Protein AF-A0A0G0DPF6-F1 (afdb_monomer_lite)

Sequence (162 aa):
EQVSIISRGMTGGVTVYLPEKDRTFLYKKQMLAWLRTGVGGRAAEELFLGDISSGASGDIEQVTETAKSMVMELGMSDKLGLIKYGDREETKNLGYSYGGGKDYSEKTAQIIDEEIKRLTDEAYAYAKKLLKDKKEYVEKLVAILLEKEVVTGEEFEALFVK

Foldseek 3Di:
DKWFQDDDPPARTDDDDDDDPDPVDDDPVRLLVLLLVLLLVQLCCCQPVVDGDPRSVVSVVVSLVSLLCCVAPQQVDPVRGRHHWDDPPPPPPPPDPDDDDTPDDVVVVVVSVVSSVVSNVVSSVVSNVVCVVCVVLVVVVVVVCVVPRMADPVNSVVSVPD

Secondary structure (DSSP, 8-state):
-EEE-S--SSSS--------S------HHHHHHHHHHHTHHHHHIIIIISS--STTHHHHHHHHHHHHIIIIIS---TTT-S-------TTTTSS-------SS-HHHHHHHHHHHHHHHHHHHHHHHHHHHHTHHHHHHHHHHHHHHSEEEHHHHHHTT--

InterPro domains:
  IPR000642 Peptidase M41 [PF01434] (2-158)
  IPR037219 Peptidase M41-like [G3DSA:1.20.58.760] (1-162)
  IPR037219 Peptidase M41-like [SSF140990] (2-160)

pLDDT: mean 82.96, std 17.63, range [41.78, 98.06]

Structure (mmCIF, N/CA/C/O backbone):
data_AF-A0A0G0DPF6-F1
#
_entry.id   AF-A0A0G0DPF6-F1
#
loop_
_atom_site.group_PDB
_atom_site.id
_atom_site.type_symbol
_atom_site.label_atom_id
_atom_site.label_alt_id
_atom_site.label_comp_id
_atom_site.label_asym_id
_atom_site.label_entity_id
_atom_site.label_seq_id
_atom_site.pdbx_PDB_ins_code
_atom_site.Cartn_x
_atom_site.Cartn_y
_atom_site.Cartn_z
_atom_site.occupancy
_atom_site.B_iso_or_equiv
_atom_site.auth_seq_id
_atom_site.auth_comp_id
_atom_site.auth_asym_id
_atom_site.auth_atom_id
_atom_site.pdbx_PDB_model_num
ATOM 1 N N . GLU A 1 1 ? 7.937 13.887 -12.115 1.00 66.25 1 GLU A N 1
ATOM 2 C CA . GLU A 1 1 ? 8.301 12.623 -11.435 1.00 66.25 1 GLU A CA 1
ATOM 3 C C . GLU A 1 1 ? 9.484 11.998 -12.175 1.00 66.25 1 GLU A C 1
ATOM 5 O O . GLU A 1 1 ? 9.716 12.370 -13.321 1.00 66.25 1 GLU A O 1
ATOM 10 N N . GLN A 1 2 ? 10.269 11.130 -11.535 1.00 79.44 2 GLN A N 1
ATOM 11 C CA . GLN A 1 2 ? 11.344 10.362 -12.184 1.00 79.44 2 GLN A CA 1
ATOM 12 C C . GLN A 1 2 ? 11.444 8.979 -11.536 1.00 79.44 2 GLN A C 1
ATOM 14 O O . GLN A 1 2 ? 11.194 8.854 -10.333 1.00 79.44 2 GLN A O 1
ATOM 19 N N . VAL A 1 3 ? 11.834 7.973 -12.315 1.00 81.94 3 VAL A N 1
ATOM 20 C CA . VAL A 1 3 ? 12.045 6.594 -11.852 1.00 81.94 3 VAL A CA 1
ATOM 21 C C . VAL A 1 3 ? 13.513 6.236 -12.061 1.00 81.94 3 VAL A C 1
ATOM 23 O O . VAL A 1 3 ? 14.057 6.470 -13.136 1.00 81.94 3 VAL A O 1
ATOM 26 N N . SER A 1 4 ? 14.179 5.687 -11.046 1.00 79.94 4 SER A N 1
ATOM 27 C CA . SER A 1 4 ? 15.576 5.256 -11.154 1.00 79.94 4 SER A CA 1
ATOM 28 C C . SER A 1 4 ? 15.848 4.006 -10.325 1.00 79.94 4 SER A C 1
ATOM 30 O O . SER A 1 4 ? 15.287 3.842 -9.240 1.00 79.94 4 SER A O 1
ATOM 32 N N . ILE A 1 5 ? 16.742 3.158 -10.837 1.00 81.25 5 ILE A N 1
ATOM 33 C CA . ILE A 1 5 ? 17.284 1.974 -10.148 1.00 81.25 5 ILE A CA 1
ATOM 34 C C . ILE A 1 5 ? 18.636 2.251 -9.469 1.00 81.25 5 ILE A C 1
ATOM 36 O O . ILE A 1 5 ? 19.256 1.350 -8.911 1.00 81.25 5 ILE A O 1
ATOM 40 N N . ILE A 1 6 ? 19.108 3.501 -9.499 1.00 78.06 6 ILE A N 1
ATOM 41 C CA . ILE A 1 6 ? 20.320 3.907 -8.789 1.00 78.06 6 ILE A CA 1
ATOM 42 C C . ILE A 1 6 ? 19.977 4.032 -7.305 1.00 78.06 6 ILE A C 1
ATOM 44 O O . ILE A 1 6 ? 19.159 4.868 -6.909 1.00 78.06 6 ILE A O 1
ATOM 48 N N . SER A 1 7 ? 20.627 3.219 -6.475 1.00 61.09 7 SER A N 1
ATOM 49 C CA . SER A 1 7 ? 20.432 3.265 -5.027 1.00 61.09 7 SER A CA 1
ATOM 50 C C . SER A 1 7 ? 20.836 4.634 -4.464 1.00 61.09 7 SER A C 1
ATOM 52 O O . SER A 1 7 ? 21.933 5.140 -4.711 1.00 61.09 7 SER A O 1
ATOM 54 N N . ARG A 1 8 ? 19.935 5.246 -3.690 1.00 57.62 8 ARG A N 1
ATOM 55 C CA . ARG A 1 8 ? 20.195 6.466 -2.914 1.00 57.62 8 ARG A CA 1
ATOM 56 C C . ARG A 1 8 ? 19.860 6.197 -1.446 1.00 57.62 8 ARG A C 1
ATOM 58 O O . ARG A 1 8 ? 18.737 6.432 -1.016 1.00 57.62 8 ARG A O 1
ATOM 65 N N . GLY A 1 9 ? 20.829 5.699 -0.676 1.00 60.34 9 GLY A N 1
ATOM 66 C CA . GLY A 1 9 ? 20.642 5.338 0.737 1.00 60.34 9 GLY A CA 1
ATOM 67 C C . GLY A 1 9 ? 20.322 3.851 0.935 1.00 60.34 9 GLY A C 1
ATOM 68 O O . GLY A 1 9 ? 20.862 3.013 0.228 1.00 60.34 9 GLY A O 1
ATOM 69 N N . MET A 1 10 ? 19.475 3.503 1.912 1.00 46.16 10 MET A N 1
ATOM 70 C CA . MET A 1 10 ? 19.166 2.103 2.275 1.00 46.16 10 MET A CA 1
ATOM 71 C C . MET A 1 10 ? 18.145 1.403 1.351 1.00 46.16 10 MET A C 1
ATOM 73 O O . MET A 1 10 ? 17.753 0.273 1.632 1.00 46.16 10 MET A O 1
ATOM 77 N N . THR A 1 11 ? 17.700 2.039 0.265 1.00 51.97 11 THR A N 1
ATOM 78 C CA . THR A 1 11 ? 16.702 1.481 -0.665 1.00 51.97 11 THR A CA 1
ATOM 79 C C . THR A 1 11 ? 17.304 1.212 -2.050 1.00 51.97 11 THR A C 1
ATOM 81 O O . THR A 1 11 ? 18.208 1.915 -2.513 1.00 51.97 11 THR A O 1
ATOM 84 N N . GLY A 1 12 ? 16.814 0.162 -2.721 1.00 51.16 12 GLY A N 1
ATOM 85 C CA . GLY A 1 12 ? 17.273 -0.282 -4.051 1.00 51.16 12 GLY A CA 1
ATOM 86 C C . GLY A 1 12 ? 16.767 0.561 -5.234 1.00 51.16 12 GLY A C 1
ATOM 87 O O . GLY A 1 12 ? 17.118 0.290 -6.374 1.00 51.16 12 GLY A O 1
ATOM 88 N N . GLY A 1 13 ? 15.951 1.580 -4.967 1.00 53.06 13 GLY A N 1
ATOM 89 C CA . GLY A 1 13 ? 15.368 2.519 -5.924 1.00 53.06 13 GLY A CA 1
ATOM 90 C C . GLY A 1 13 ? 14.378 3.425 -5.188 1.00 53.06 13 GLY A C 1
ATOM 91 O O . GLY A 1 13 ? 13.882 3.055 -4.122 1.00 53.06 13 GLY A O 1
ATOM 92 N N . VAL A 1 14 ? 14.113 4.631 -5.696 1.00 48.97 14 VAL A N 1
ATOM 93 C CA . VAL A 1 14 ? 13.165 5.569 -5.065 1.00 48.97 14 VAL A CA 1
ATOM 94 C C . VAL A 1 14 ? 12.338 6.289 -6.127 1.00 48.97 14 VAL A C 1
ATOM 96 O O . VAL A 1 14 ? 12.880 6.785 -7.113 1.00 48.97 14 VAL A O 1
ATOM 99 N N . THR A 1 15 ? 11.020 6.356 -5.926 1.00 58.09 15 THR A N 1
ATOM 100 C CA . THR A 1 15 ? 10.128 7.219 -6.717 1.00 58.09 15 THR A CA 1
ATOM 101 C C . THR A 1 15 ? 9.923 8.523 -5.954 1.00 58.09 15 THR A C 1
ATOM 103 O O . THR A 1 15 ? 9.569 8.495 -4.777 1.00 58.09 15 THR A O 1
ATOM 106 N N . VAL A 1 16 ? 10.158 9.668 -6.601 1.00 52.97 16 VAL A N 1
ATOM 107 C CA . VAL A 1 16 ? 10.023 10.994 -5.974 1.00 52.97 16 VAL A CA 1
ATOM 108 C C . VAL A 1 16 ? 8.809 11.724 -6.549 1.00 52.97 16 VAL A C 1
ATOM 110 O O . VAL A 1 16 ? 8.798 12.081 -7.731 1.00 52.97 16 VAL A O 1
ATOM 113 N N . TYR A 1 17 ? 7.815 11.982 -5.697 1.00 50.41 17 TYR A N 1
ATOM 114 C CA . TYR A 1 17 ? 6.667 12.839 -6.001 1.00 50.41 17 TYR A CA 1
ATOM 115 C C . TYR A 1 17 ? 7.048 14.309 -5.787 1.00 50.41 17 TYR A C 1
ATOM 117 O O . TYR A 1 17 ? 7.592 14.662 -4.739 1.00 50.41 17 TYR A O 1
ATOM 125 N N . LEU A 1 18 ? 6.769 15.182 -6.762 1.00 47.00 18 LEU A N 1
ATOM 126 C CA . LEU A 1 18 ? 6.852 16.628 -6.530 1.00 47.00 18 LEU A CA 1
ATOM 127 C C . LEU A 1 18 ? 5.655 17.041 -5.655 1.00 47.00 18 LEU A C 1
ATOM 129 O O . LEU A 1 18 ? 4.525 16.705 -6.012 1.00 47.00 18 LEU A O 1
ATOM 133 N N . PRO A 1 19 ? 5.853 17.771 -4.543 1.00 47.91 19 PRO A N 1
ATOM 134 C CA . PRO A 1 19 ? 4.734 18.263 -3.754 1.00 47.91 19 PRO A CA 1
ATOM 135 C C . PRO A 1 19 ? 3.971 19.332 -4.548 1.00 47.91 19 PRO A C 1
ATOM 137 O O . PRO A 1 19 ? 4.412 20.474 -4.678 1.00 47.91 19 PRO A O 1
ATOM 140 N N . GLU A 1 20 ? 2.812 18.970 -5.097 1.00 54.38 20 GLU A N 1
ATOM 141 C CA . GLU A 1 20 ? 1.832 19.952 -5.557 1.00 54.38 20 GLU A CA 1
ATOM 142 C C . GLU A 1 20 ? 1.229 20.672 -4.342 1.00 54.38 20 GLU A C 1
ATOM 144 O O . GLU A 1 20 ? 0.865 20.026 -3.361 1.00 54.38 20 GLU A O 1
ATOM 149 N N . LYS A 1 21 ? 1.137 22.008 -4.432 1.00 42.84 21 LYS A N 1
ATOM 150 C CA . LYS A 1 21 ? 0.599 22.958 -3.437 1.00 42.84 21 LYS A CA 1
ATOM 151 C C . LYS A 1 21 ? -0.300 22.333 -2.357 1.00 42.84 21 LYS A C 1
ATOM 153 O O . LYS A 1 21 ? -1.398 21.875 -2.660 1.00 42.84 21 LYS A O 1
ATOM 158 N N . ASP A 1 22 ? 0.173 22.423 -1.114 1.00 47.16 22 ASP A N 1
ATOM 159 C CA . ASP A 1 22 ? -0.588 22.500 0.141 1.00 47.16 22 ASP A CA 1
ATOM 160 C C . ASP A 1 22 ? -1.962 21.801 0.125 1.00 47.16 22 ASP A C 1
ATOM 162 O O . ASP A 1 22 ? -3.026 22.424 0.146 1.00 47.16 22 ASP A O 1
ATOM 166 N N . ARG A 1 23 ? -1.963 20.464 0.058 1.00 53.69 23 ARG A N 1
ATOM 167 C CA . ARG A 1 23 ? -3.193 19.683 0.244 1.00 53.69 23 ARG A CA 1
ATOM 168 C C . ARG A 1 23 ? -3.431 19.482 1.738 1.00 53.69 23 ARG A C 1
ATOM 170 O O . ARG A 1 23 ? -3.154 18.418 2.275 1.00 53.69 23 ARG A O 1
ATOM 177 N N . THR A 1 24 ? -3.971 20.505 2.401 1.00 62.44 24 THR A N 1
ATOM 178 C CA . THR A 1 24 ? -4.365 20.455 3.824 1.00 62.44 24 THR A CA 1
ATOM 179 C C . THR A 1 24 ? -5.443 19.394 4.099 1.00 62.44 24 THR A C 1
ATOM 181 O O . THR A 1 24 ? -5.606 18.953 5.232 1.00 62.44 24 THR A O 1
ATOM 184 N N . PHE A 1 25 ? -6.171 18.951 3.067 1.00 77.25 25 PHE A N 1
ATOM 185 C CA . PHE A 1 25 ? -7.227 17.947 3.175 1.00 77.25 25 PHE A CA 1
ATOM 186 C C . PHE A 1 25 ? -7.051 16.841 2.134 1.00 77.25 25 PHE A C 1
ATOM 188 O O . PHE A 1 25 ? -6.891 17.114 0.941 1.00 77.25 25 PHE A O 1
ATOM 195 N N . LEU A 1 26 ? -7.134 15.589 2.588 1.00 86.12 26 LEU A N 1
ATOM 196 C CA . LEU A 1 26 ? -7.075 14.398 1.746 1.00 86.12 26 LEU A CA 1
ATOM 197 C C . LEU A 1 26 ? -8.438 13.713 1.708 1.00 86.12 26 LEU A C 1
ATOM 199 O O . LEU A 1 26 ? -9.041 13.413 2.737 1.00 86.12 26 LEU A O 1
ATOM 203 N N . TYR A 1 27 ? -8.920 13.419 0.506 1.00 91.50 27 TYR A N 1
ATOM 204 C CA . TYR A 1 27 ? -10.117 12.608 0.324 1.00 91.50 27 TYR A CA 1
ATOM 205 C C . TYR A 1 27 ? -9.801 11.124 0.546 1.00 91.50 27 TYR A C 1
ATOM 207 O O . TYR A 1 27 ? -8.745 10.641 0.135 1.00 91.50 27 TYR A O 1
ATOM 215 N N . LYS A 1 28 ? -10.775 10.350 1.050 1.00 93.25 28 LYS A N 1
ATOM 216 C CA . LYS A 1 28 ? -10.672 8.881 1.215 1.00 93.25 28 LYS A CA 1
ATOM 217 C C . LYS A 1 28 ? -10.122 8.182 -0.036 1.00 93.25 28 LYS A C 1
ATOM 219 O O . LYS A 1 28 ? -9.262 7.315 0.062 1.00 93.25 28 LYS A O 1
ATOM 224 N N . LYS A 1 29 ? -10.560 8.594 -1.233 1.00 94.81 29 LYS A N 1
ATOM 225 C CA . LYS A 1 29 ? -10.074 8.036 -2.511 1.00 94.81 29 LYS A CA 1
ATOM 226 C C . LYS A 1 29 ? -8.576 8.263 -2.748 1.00 94.81 29 LYS A C 1
ATOM 228 O O . LYS A 1 29 ? -7.937 7.397 -3.332 1.00 94.81 29 LYS A O 1
ATOM 233 N N . GLN A 1 30 ? -8.030 9.399 -2.316 1.00 93.81 30 GLN A N 1
ATOM 234 C CA . GLN A 1 30 ? -6.604 9.709 -2.457 1.00 93.81 30 GLN A CA 1
ATOM 235 C C . GLN A 1 30 ? -5.771 8.867 -1.493 1.00 93.81 30 GLN A C 1
ATOM 237 O O . GLN A 1 30 ? -4.796 8.264 -1.920 1.00 93.81 30 GLN A O 1
ATOM 242 N N . MET A 1 31 ? -6.205 8.732 -0.238 1.00 95.06 31 MET A N 1
ATOM 243 C CA . MET A 1 31 ? -5.519 7.871 0.732 1.00 95.06 31 MET A CA 1
ATOM 244 C C . MET A 1 31 ? -5.548 6.400 0.298 1.00 95.06 31 MET A C 1
ATOM 246 O O . MET A 1 31 ? -4.526 5.727 0.336 1.00 95.06 31 MET A O 1
ATOM 250 N N . LEU A 1 32 ? -6.679 5.917 -0.232 1.00 96.69 32 LEU A N 1
ATOM 251 C CA . LEU A 1 32 ? -6.756 4.583 -0.839 1.00 96.69 32 LEU A CA 1
ATOM 252 C C . LEU A 1 32 ? -5.799 4.424 -2.031 1.00 96.69 32 LEU A C 1
ATOM 254 O O . LEU A 1 32 ? -5.248 3.344 -2.230 1.00 96.69 32 LEU A O 1
ATOM 258 N N . ALA A 1 33 ? -5.609 5.472 -2.839 1.00 95.56 33 ALA A N 1
ATOM 259 C CA . ALA A 1 33 ? -4.626 5.455 -3.918 1.00 95.56 33 ALA A CA 1
ATOM 260 C C . ALA A 1 33 ? -3.195 5.378 -3.365 1.00 95.56 33 ALA A C 1
ATOM 262 O O . ALA A 1 33 ? -2.408 4.584 -3.867 1.00 95.56 33 ALA A O 1
ATOM 263 N N . TRP A 1 34 ? -2.884 6.108 -2.293 1.00 94.62 34 TRP A N 1
ATOM 264 C CA . TRP A 1 34 ? -1.585 6.029 -1.623 1.00 94.62 34 TRP A CA 1
ATOM 265 C C . TRP A 1 34 ? -1.303 4.648 -1.040 1.00 94.62 34 TRP A C 1
ATOM 267 O O . TRP A 1 34 ? -0.211 4.131 -1.254 1.00 94.62 34 TRP A O 1
ATOM 277 N N . LEU A 1 35 ? -2.291 4.002 -0.406 1.00 97.31 35 LEU A N 1
ATOM 278 C CA . LEU A 1 35 ? -2.145 2.615 0.049 1.00 97.31 35 LEU A CA 1
ATOM 279 C C . LEU A 1 35 ? -1.781 1.687 -1.119 1.00 97.31 35 LEU A C 1
ATOM 281 O O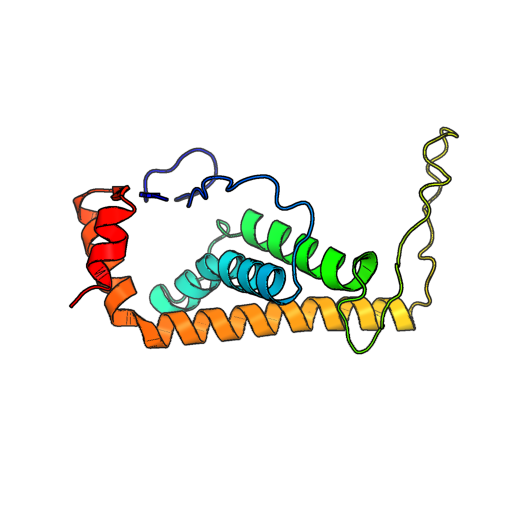 . LEU A 1 35 ? -0.852 0.894 -1.008 1.00 97.31 35 LEU A O 1
ATOM 285 N N . ARG A 1 36 ? -2.477 1.810 -2.260 1.00 97.44 36 ARG A N 1
ATOM 286 C CA . ARG A 1 36 ? -2.215 1.004 -3.471 1.00 97.44 36 ARG A CA 1
ATOM 287 C C . ARG A 1 36 ? -0.827 1.253 -4.052 1.00 97.44 36 ARG A C 1
ATOM 289 O O . ARG A 1 36 ? -0.201 0.314 -4.531 1.00 97.44 36 ARG A O 1
ATOM 296 N N . THR A 1 37 ? -0.366 2.498 -4.022 1.00 93.69 37 THR A N 1
ATOM 297 C CA . THR A 1 37 ? 0.976 2.871 -4.467 1.00 93.69 37 THR A CA 1
ATOM 298 C C . THR A 1 37 ? 2.044 2.292 -3.545 1.00 93.69 37 THR A C 1
ATOM 300 O O . THR A 1 37 ? 2.960 1.641 -4.038 1.00 93.69 37 THR A O 1
ATOM 303 N N . GLY A 1 38 ? 1.911 2.471 -2.227 1.00 94.81 38 GLY A N 1
ATOM 304 C CA . GLY A 1 38 ? 2.903 2.004 -1.254 1.00 94.81 38 GLY A CA 1
ATOM 305 C C . GLY A 1 38 ? 3.094 0.490 -1.309 1.00 94.81 38 GLY A C 1
ATOM 306 O O . GLY A 1 38 ? 4.210 -0.010 -1.349 1.00 94.81 38 GLY A O 1
ATOM 307 N N . VAL A 1 39 ? 2.012 -0.274 -1.453 1.00 96.69 39 VAL A N 1
ATOM 308 C CA . VAL A 1 39 ? 2.130 -1.733 -1.577 1.00 96.69 39 VAL A CA 1
ATOM 309 C C . VAL A 1 39 ? 2.622 -2.222 -2.950 1.00 96.69 39 VAL A C 1
ATOM 311 O O . VAL A 1 39 ? 2.864 -3.419 -3.128 1.00 96.69 39 VAL A O 1
ATOM 314 N N . GLY A 1 40 ? 2.759 -1.324 -3.930 1.00 95.00 40 GLY A N 1
ATOM 315 C CA . GLY A 1 40 ? 3.077 -1.654 -5.318 1.00 95.00 40 GLY A CA 1
ATOM 316 C C . GLY A 1 40 ? 4.445 -2.312 -5.495 1.00 95.00 40 GLY A C 1
ATOM 317 O O . GLY A 1 40 ? 4.548 -3.273 -6.254 1.00 95.00 40 GLY A O 1
ATOM 318 N N . GLY A 1 41 ? 5.466 -1.857 -4.760 1.00 93.06 41 GLY A N 1
ATOM 319 C CA . GLY A 1 41 ? 6.817 -2.428 -4.821 1.00 93.06 41 GLY A CA 1
ATOM 320 C C . GLY A 1 41 ? 6.833 -3.901 -4.410 1.00 93.06 41 GLY A C 1
ATOM 321 O O . GLY A 1 41 ? 7.192 -4.767 -5.206 1.00 93.06 41 GLY A O 1
ATOM 322 N N . ARG A 1 42 ? 6.324 -4.204 -3.208 1.00 94.94 42 ARG A N 1
ATOM 323 C CA . ARG A 1 42 ? 6.162 -5.581 -2.706 1.00 94.94 42 ARG A CA 1
ATOM 324 C C . ARG A 1 42 ? 5.330 -6.449 -3.658 1.00 94.94 42 ARG A C 1
ATOM 326 O O . ARG A 1 42 ? 5.692 -7.594 -3.915 1.00 94.94 42 ARG A O 1
ATOM 333 N N . ALA A 1 43 ? 4.223 -5.914 -4.174 1.00 96.81 43 ALA A N 1
ATOM 334 C CA . ALA A 1 43 ? 3.355 -6.634 -5.103 1.00 96.81 43 ALA A CA 1
ATOM 335 C C . ALA A 1 43 ? 4.064 -6.972 -6.426 1.00 96.81 43 ALA A C 1
ATOM 337 O O . ALA A 1 43 ? 3.827 -8.043 -6.987 1.00 96.81 43 ALA A O 1
ATOM 338 N N . ALA A 1 44 ? 4.921 -6.076 -6.922 1.00 94.31 44 ALA A N 1
ATOM 339 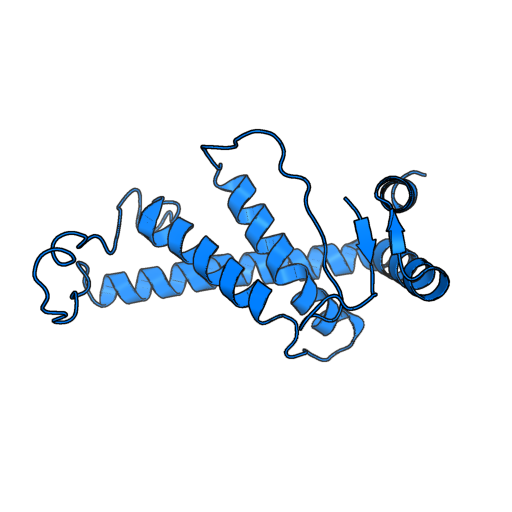C CA . ALA A 1 44 ? 5.715 -6.298 -8.124 1.00 94.31 44 ALA A CA 1
ATOM 340 C C . ALA A 1 44 ? 6.785 -7.377 -7.909 1.00 94.31 44 ALA A C 1
ATOM 342 O O . ALA A 1 44 ? 6.918 -8.256 -8.759 1.00 94.31 44 ALA A O 1
ATOM 343 N N . GLU A 1 45 ? 7.491 -7.355 -6.773 1.00 93.88 45 GLU A N 1
ATOM 344 C CA . GLU A 1 45 ? 8.458 -8.403 -6.409 1.00 93.88 45 GLU A CA 1
ATOM 345 C C . GLU A 1 45 ? 7.795 -9.785 -6.414 1.00 93.88 45 GLU A C 1
ATOM 347 O O . GLU A 1 45 ? 8.210 -10.673 -7.157 1.00 93.88 45 GLU A O 1
ATOM 352 N N . GLU A 1 46 ? 6.691 -9.938 -5.675 1.00 95.25 46 GLU A N 1
ATOM 353 C CA . GLU A 1 46 ? 6.000 -11.226 -5.576 1.00 95.25 46 GLU A CA 1
ATOM 354 C C . GLU A 1 46 ? 5.510 -11.713 -6.951 1.00 95.25 46 GLU A C 1
ATOM 356 O O . GLU A 1 46 ? 5.596 -12.898 -7.267 1.00 95.25 46 GLU A O 1
ATOM 361 N N . LEU A 1 47 ? 4.987 -10.805 -7.785 1.00 95.50 47 LEU A N 1
ATOM 362 C CA . LEU A 1 47 ? 4.383 -11.163 -9.068 1.00 95.50 47 LEU A CA 1
ATOM 363 C C . LEU A 1 47 ? 5.411 -11.486 -10.161 1.00 95.50 47 LEU A C 1
ATOM 365 O O . LEU A 1 47 ? 5.168 -12.390 -10.962 1.00 95.50 47 LEU A O 1
ATOM 369 N N . PHE A 1 48 ? 6.506 -10.728 -10.241 1.00 93.56 48 PHE A N 1
ATOM 370 C CA . PHE A 1 48 ? 7.464 -10.814 -11.349 1.00 93.56 48 PHE A CA 1
ATOM 371 C C . PHE A 1 48 ? 8.764 -11.528 -10.980 1.00 93.56 48 PHE A C 1
ATOM 373 O O . PHE A 1 48 ? 9.377 -12.131 -11.858 1.00 93.56 48 PHE A O 1
ATOM 380 N N . LEU A 1 49 ? 9.174 -11.484 -9.710 1.00 92.12 49 LEU A N 1
ATOM 381 C CA . LEU A 1 49 ? 10.392 -12.137 -9.218 1.00 92.12 49 LEU A CA 1
ATOM 382 C C . LEU A 1 49 ? 10.091 -13.450 -8.482 1.00 92.12 49 LEU A C 1
ATOM 384 O O . LEU A 1 49 ? 10.982 -14.282 -8.342 1.00 92.12 49 LEU A O 1
ATOM 388 N N . GLY A 1 50 ? 8.843 -13.658 -8.044 1.00 93.25 50 GLY A N 1
ATOM 389 C CA . GLY A 1 50 ? 8.427 -14.867 -7.326 1.00 93.25 50 GLY A CA 1
ATOM 390 C C . GLY A 1 50 ? 8.963 -14.954 -5.893 1.00 93.25 50 GLY A C 1
ATOM 391 O O . GLY A 1 50 ? 8.843 -16.004 -5.267 1.00 93.25 50 GLY A O 1
ATOM 392 N N . ASP A 1 51 ? 9.539 -13.866 -5.386 1.00 93.50 51 ASP A N 1
ATOM 393 C CA . ASP A 1 51 ? 10.082 -13.739 -4.036 1.00 93.50 51 ASP A CA 1
ATOM 394 C C . ASP A 1 51 ? 9.820 -12.321 -3.506 1.00 93.50 51 ASP A C 1
ATOM 396 O O . ASP A 1 51 ? 9.400 -11.434 -4.251 1.00 93.50 51 ASP A O 1
ATOM 400 N N . ILE A 1 52 ? 10.034 -12.107 -2.212 1.00 93.19 52 ILE A N 1
ATOM 401 C CA . 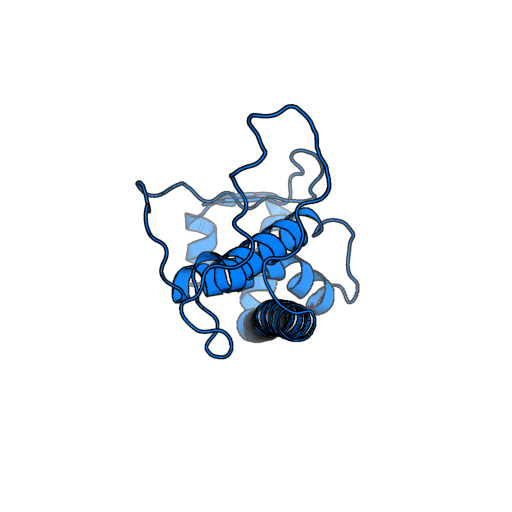ILE A 1 52 ? 9.778 -10.846 -1.519 1.00 93.19 52 ILE A CA 1
ATOM 402 C C . ILE A 1 52 ? 11.046 -10.390 -0.781 1.00 93.19 52 ILE A C 1
ATOM 404 O O . ILE A 1 52 ? 11.675 -11.165 -0.067 1.00 93.19 52 ILE A O 1
ATOM 408 N N . SER A 1 53 ? 11.438 -9.118 -0.913 1.00 91.44 53 SER A N 1
ATOM 409 C CA . SER A 1 53 ? 12.673 -8.601 -0.295 1.00 91.44 53 SER A CA 1
ATOM 410 C C . SER A 1 53 ? 12.454 -7.920 1.069 1.00 91.44 53 SER A C 1
ATOM 412 O O . SER A 1 53 ? 11.330 -7.692 1.520 1.00 91.44 53 SER A O 1
ATOM 414 N N . SER A 1 54 ? 13.522 -7.520 1.758 1.00 90.06 54 SER A N 1
ATOM 415 C CA . SER A 1 54 ? 13.418 -6.618 2.919 1.00 90.06 54 SER A CA 1
ATOM 416 C C . SER A 1 54 ? 13.293 -5.136 2.532 1.00 90.06 54 SER A C 1
ATOM 418 O O . SER A 1 54 ? 13.101 -4.302 3.412 1.00 90.06 54 SER A O 1
ATOM 420 N N . GLY A 1 55 ? 13.404 -4.793 1.243 1.00 87.62 55 GLY A N 1
ATOM 421 C CA . GLY A 1 55 ? 13.452 -3.411 0.752 1.00 87.62 55 GLY A CA 1
ATOM 422 C C . GLY A 1 55 ? 12.130 -2.647 0.861 1.00 87.62 55 GLY A C 1
ATOM 423 O O . GLY A 1 55 ? 12.145 -1.424 0.927 1.00 87.62 55 GLY A O 1
ATOM 424 N N . ALA A 1 56 ? 11.001 -3.355 0.954 1.00 90.12 56 ALA A N 1
ATOM 425 C CA . ALA A 1 56 ? 9.667 -2.761 1.087 1.00 90.12 56 ALA A CA 1
ATOM 426 C C . ALA A 1 56 ? 9.300 -2.352 2.532 1.00 90.12 56 ALA A C 1
ATOM 428 O O . ALA A 1 56 ? 8.142 -2.041 2.805 1.00 90.12 56 ALA A O 1
ATOM 429 N N . SER A 1 57 ? 10.235 -2.394 3.490 1.00 89.75 57 SER A N 1
ATOM 430 C CA . SER A 1 57 ? 9.946 -2.109 4.906 1.00 89.75 57 SER A CA 1
ATOM 431 C C . SER A 1 57 ? 9.383 -0.701 5.130 1.00 89.75 57 SER A C 1
ATOM 433 O O . SER A 1 57 ? 8.367 -0.558 5.808 1.00 89.75 57 SER A O 1
ATOM 435 N N . GLY A 1 58 ? 9.991 0.316 4.513 1.00 90.25 58 GLY A N 1
ATOM 436 C CA . GLY A 1 58 ? 9.540 1.707 4.623 1.00 90.25 58 GLY A CA 1
ATOM 437 C C . GLY A 1 58 ? 8.180 1.955 3.964 1.00 90.25 58 GLY A C 1
ATOM 438 O O . GLY A 1 58 ? 7.406 2.784 4.440 1.00 90.25 58 GLY A O 1
ATOM 439 N N . ASP A 1 59 ? 7.853 1.211 2.905 1.00 93.38 59 ASP A N 1
ATOM 440 C CA . ASP A 1 59 ? 6.528 1.272 2.285 1.00 93.38 59 ASP A CA 1
ATOM 441 C C . ASP A 1 59 ? 5.466 0.632 3.189 1.00 93.38 59 ASP A C 1
ATOM 443 O O . ASP A 1 59 ? 4.374 1.174 3.349 1.00 93.38 59 ASP A O 1
ATOM 447 N N . ILE A 1 60 ? 5.786 -0.500 3.827 1.00 93.62 60 ILE A N 1
ATOM 448 C CA . ILE A 1 60 ? 4.890 -1.185 4.772 1.00 93.62 60 ILE A CA 1
ATOM 449 C C . ILE A 1 60 ? 4.581 -0.293 5.978 1.00 93.62 60 ILE A C 1
ATOM 451 O O . ILE A 1 60 ? 3.428 -0.244 6.416 1.00 93.62 60 ILE A O 1
ATOM 455 N N . GLU A 1 61 ? 5.580 0.417 6.504 1.00 94.56 61 GLU A N 1
ATOM 456 C CA . GLU A 1 61 ? 5.406 1.372 7.602 1.00 94.56 61 GLU A CA 1
ATOM 457 C C . GLU A 1 61 ? 4.428 2.487 7.207 1.00 94.56 61 GLU A C 1
ATOM 459 O O . GLU A 1 61 ? 3.378 2.629 7.836 1.00 94.56 61 GLU A O 1
ATOM 464 N N . GLN A 1 62 ? 4.683 3.172 6.088 1.00 93.38 62 GLN A N 1
ATOM 465 C CA . GLN A 1 62 ? 3.818 4.247 5.585 1.00 93.38 62 GLN A CA 1
ATOM 466 C C . GLN A 1 62 ? 2.388 3.779 5.276 1.00 93.38 62 GLN A C 1
ATOM 468 O O . GLN A 1 62 ? 1.415 4.470 5.594 1.00 93.38 62 GLN A O 1
ATOM 473 N N . VAL A 1 63 ? 2.231 2.597 4.669 1.00 96.69 63 VAL A N 1
ATOM 474 C CA . VAL A 1 63 ? 0.919 1.987 4.391 1.00 96.69 63 VAL A CA 1
ATOM 475 C C . VAL A 1 63 ? 0.172 1.721 5.697 1.00 96.69 63 VAL A C 1
ATOM 477 O O . VAL A 1 63 ? -1.015 2.034 5.807 1.00 96.69 63 VAL A O 1
ATOM 480 N N . THR A 1 64 ? 0.867 1.190 6.703 1.00 95.62 64 THR A N 1
ATOM 481 C CA . THR A 1 64 ? 0.285 0.890 8.016 1.00 95.62 64 THR A CA 1
ATOM 482 C C . THR A 1 64 ? -0.153 2.162 8.734 1.00 95.62 64 THR A C 1
ATOM 484 O O . THR A 1 64 ? -1.264 2.212 9.259 1.00 95.62 64 THR A O 1
ATOM 487 N N . GLU A 1 65 ? 0.683 3.199 8.750 1.00 95.12 65 GLU A N 1
ATOM 488 C CA . GLU A 1 65 ? 0.361 4.493 9.361 1.00 95.12 65 GLU A CA 1
ATOM 489 C C . GLU A 1 65 ? -0.818 5.175 8.667 1.00 95.12 65 GLU A C 1
ATOM 491 O O . GLU A 1 65 ? -1.756 5.626 9.326 1.00 95.12 65 GLU A O 1
ATOM 496 N N . THR A 1 66 ? -0.829 5.168 7.333 1.00 95.50 66 THR A N 1
ATOM 497 C CA . THR A 1 66 ? -1.928 5.729 6.541 1.00 95.50 66 THR A CA 1
ATOM 498 C C . THR A 1 66 ? -3.238 5.001 6.845 1.00 95.50 66 THR A C 1
ATOM 500 O O . THR A 1 66 ? -4.251 5.645 7.118 1.00 95.50 66 THR A O 1
ATOM 503 N N . ALA A 1 67 ? -3.235 3.664 6.854 1.00 96.81 67 ALA A N 1
ATOM 504 C CA . ALA A 1 67 ? -4.421 2.870 7.169 1.00 96.81 67 ALA A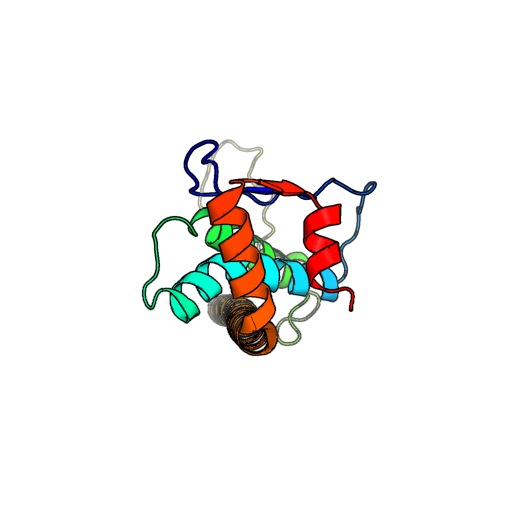 CA 1
ATOM 505 C C . ALA A 1 67 ? -4.899 3.096 8.615 1.00 96.81 67 ALA A C 1
ATOM 507 O O . ALA A 1 67 ? -6.101 3.231 8.848 1.00 96.81 67 ALA A O 1
ATOM 508 N N . LYS A 1 68 ? -3.974 3.210 9.578 1.00 95.00 68 LYS A N 1
ATOM 509 C CA . LYS A 1 68 ? -4.291 3.573 10.966 1.00 95.00 68 LYS A CA 1
ATOM 510 C C . LYS A 1 68 ? -4.957 4.940 11.053 1.00 95.00 68 LYS A C 1
ATOM 512 O O . LYS A 1 68 ? -6.023 5.024 11.647 1.00 95.00 68 LYS A O 1
ATOM 517 N N . SER A 1 69 ? -4.404 5.977 10.426 1.00 94.06 69 SER A N 1
ATOM 518 C CA . SER A 1 69 ? -5.001 7.321 10.443 1.00 94.06 69 SER A CA 1
ATOM 519 C C . SER A 1 69 ? -6.388 7.335 9.784 1.00 94.06 69 SER A C 1
ATOM 521 O O . SER A 1 69 ? -7.345 7.870 10.347 1.00 94.06 69 SER A O 1
ATOM 523 N N . MET A 1 70 ? -6.557 6.635 8.652 1.00 95.00 70 MET A N 1
ATOM 524 C CA . MET A 1 70 ? -7.869 6.466 8.011 1.00 95.00 70 MET A CA 1
ATOM 525 C C . MET A 1 70 ? -8.914 5.883 8.969 1.00 95.00 70 MET A C 1
ATOM 527 O O . MET A 1 70 ? -10.048 6.360 9.007 1.00 95.00 70 MET A O 1
ATOM 531 N N . VAL A 1 71 ? -8.552 4.846 9.725 1.00 95.44 71 VAL A N 1
ATOM 532 C CA . VAL A 1 71 ? -9.481 4.118 10.599 1.00 95.44 71 VAL A CA 1
ATOM 533 C C . VAL A 1 71 ? -9.686 4.827 11.937 1.00 95.44 71 VAL A C 1
ATOM 535 O O . VAL A 1 71 ? -10.823 4.991 12.369 1.00 95.44 71 VAL A O 1
ATOM 538 N N . MET A 1 72 ? -8.601 5.233 12.592 1.00 92.31 72 MET A N 1
ATOM 539 C CA . MET A 1 72 ? -8.604 5.713 13.971 1.00 92.31 72 MET A CA 1
ATOM 540 C C . MET A 1 72 ? -8.824 7.217 14.085 1.00 92.31 72 MET A C 1
ATOM 542 O O . MET A 1 72 ? -9.416 7.652 15.060 1.00 92.31 72 MET A O 1
ATOM 546 N N . GLU A 1 73 ? -8.367 8.027 13.131 1.00 90.81 73 GLU A N 1
ATOM 547 C CA . GLU A 1 73 ? -8.370 9.490 13.279 1.00 90.81 73 GLU A CA 1
ATOM 548 C C . GLU A 1 73 ? -9.418 10.162 12.398 1.00 90.81 73 GLU A C 1
ATOM 550 O O . GLU A 1 73 ? -10.082 11.107 12.819 1.00 90.81 73 GLU A O 1
ATOM 555 N N . LEU A 1 74 ? -9.575 9.660 11.173 1.00 91.19 74 LEU A N 1
ATOM 556 C CA . LEU A 1 74 ? -10.389 10.289 10.135 1.00 91.19 74 LEU A CA 1
ATOM 557 C C . LEU A 1 74 ? -11.782 9.663 9.985 1.00 91.19 74 LEU A C 1
ATOM 559 O O . LEU A 1 74 ? -12.559 10.104 9.138 1.00 91.19 74 LEU A O 1
ATOM 563 N N . GLY A 1 75 ? -12.099 8.625 10.768 1.00 91.38 75 GLY A N 1
ATOM 564 C CA . GLY A 1 75 ? -13.407 7.967 10.748 1.00 91.38 75 GLY A CA 1
ATOM 565 C C . GLY A 1 75 ? -13.783 7.379 9.383 1.00 91.38 75 GLY A C 1
ATOM 566 O O . GLY A 1 75 ? -14.951 7.376 9.000 1.00 91.38 75 GLY A O 1
ATOM 567 N N . MET A 1 76 ? -12.799 6.918 8.600 1.00 93.62 76 MET A N 1
ATOM 568 C CA . MET A 1 76 ? -13.011 6.414 7.237 1.00 93.62 76 MET A CA 1
ATOM 569 C C . MET A 1 76 ? -13.376 4.922 7.178 1.00 93.62 76 MET A C 1
ATOM 571 O O . MET A 1 76 ? -13.438 4.358 6.077 1.00 93.62 76 MET A O 1
ATOM 575 N N . SER A 1 77 ? -13.640 4.283 8.321 1.00 93.38 77 SER A N 1
ATOM 576 C CA . SER A 1 77 ? -14.190 2.926 8.394 1.00 93.38 77 SER A CA 1
ATOM 577 C C . SER A 1 77 ? -15.710 2.961 8.535 1.00 93.38 77 SER A C 1
ATOM 579 O O . SER A 1 77 ? -16.244 3.558 9.465 1.00 93.38 77 SER A O 1
ATOM 581 N N . ASP A 1 78 ? -16.408 2.240 7.656 1.00 90.94 78 ASP A N 1
ATOM 582 C CA . ASP A 1 78 ? -17.871 2.155 7.693 1.00 90.94 78 ASP A CA 1
ATOM 583 C C . ASP A 1 78 ? -18.372 1.340 8.907 1.00 90.94 78 ASP A C 1
ATOM 585 O O . ASP A 1 78 ? -19.513 1.504 9.332 1.00 90.94 78 ASP A O 1
ATOM 589 N N . LYS A 1 79 ? -17.519 0.483 9.497 1.00 93.75 79 LYS A N 1
ATOM 590 C CA . LYS A 1 79 ? -17.847 -0.307 10.699 1.00 93.75 79 LYS A CA 1
ATOM 591 C C . LYS A 1 79 ? -17.727 0.493 11.995 1.00 93.75 79 LYS A C 1
ATOM 593 O O . LYS A 1 79 ? -18.495 0.254 12.923 1.00 93.75 79 LYS A O 1
ATOM 598 N N . LEU A 1 80 ? -16.736 1.380 12.077 1.00 92.19 80 LEU A N 1
ATOM 599 C CA . LEU A 1 80 ? -16.446 2.172 13.280 1.00 92.19 80 LEU A CA 1
ATOM 600 C C . LEU A 1 80 ? -17.110 3.555 13.241 1.00 92.19 80 LEU A C 1
ATOM 602 O O . LEU A 1 80 ? -17.424 4.119 14.287 1.00 92.19 80 LEU A O 1
ATOM 606 N N . GLY A 1 81 ? -17.388 4.069 12.042 1.00 89.50 81 GLY A N 1
ATOM 607 C CA . GLY A 1 81 ? -18.043 5.354 11.835 1.00 89.50 81 GLY A CA 1
ATOM 608 C C . GLY A 1 81 ? -17.130 6.552 12.104 1.00 89.50 81 GLY A C 1
ATOM 6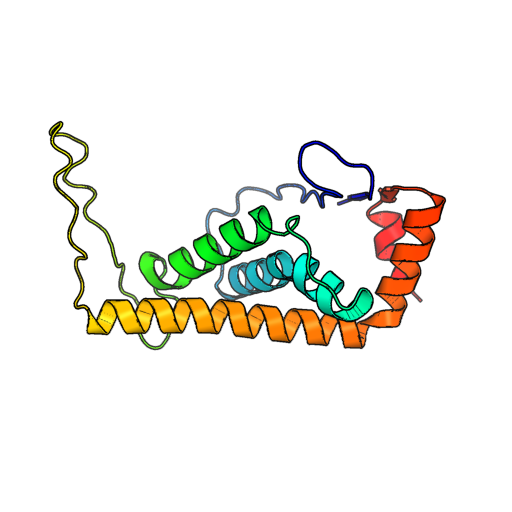09 O O . GLY A 1 81 ? -15.906 6.440 12.177 1.00 89.50 81 GLY A O 1
ATOM 610 N N . LEU A 1 82 ? -17.750 7.727 12.235 1.00 90.75 82 LEU A N 1
ATOM 611 C CA . LEU A 1 82 ? -17.068 9.009 12.421 1.00 90.75 82 LEU A CA 1
ATOM 612 C C . LEU A 1 82 ? -16.673 9.220 13.893 1.00 90.75 82 LEU A C 1
ATOM 614 O O . LEU A 1 82 ? -17.262 10.042 14.594 1.00 90.75 82 LEU A O 1
ATOM 618 N N . ILE A 1 83 ? -15.706 8.436 14.372 1.00 87.00 83 ILE A N 1
ATOM 619 C CA . ILE A 1 83 ? -15.182 8.497 15.742 1.00 87.00 83 ILE A CA 1
ATOM 620 C C . ILE A 1 83 ? -13.654 8.541 15.689 1.00 87.00 83 ILE A C 1
ATOM 622 O O . ILE A 1 83 ? -13.036 7.778 14.949 1.00 87.00 83 ILE A O 1
ATOM 626 N N . LYS A 1 84 ? -13.054 9.425 16.496 1.00 87.06 84 LYS A N 1
ATOM 627 C CA . LYS A 1 84 ? -11.607 9.459 16.728 1.00 87.06 84 LYS A CA 1
ATOM 628 C C . LYS A 1 84 ? -11.248 8.522 17.886 1.00 87.06 84 LYS A C 1
ATOM 630 O O . LYS A 1 84 ? -11.815 8.636 18.970 1.00 87.06 84 LYS A O 1
ATOM 635 N N . TYR A 1 85 ? -10.298 7.624 17.664 1.00 84.75 85 TYR A N 1
ATOM 636 C CA . TYR A 1 85 ? -9.789 6.652 18.627 1.00 84.75 85 TYR A CA 1
ATOM 637 C C . TYR A 1 85 ? -8.333 6.965 18.986 1.00 84.75 85 TYR A C 1
ATOM 639 O O . TYR A 1 85 ? -7.523 7.228 18.103 1.00 84.75 85 TYR A O 1
ATOM 647 N N . GLY A 1 86 ? -7.980 6.856 20.272 1.00 72.06 86 GLY A N 1
ATOM 648 C CA . GLY A 1 86 ? -6.589 6.964 20.734 1.00 72.06 86 GLY A CA 1
ATOM 649 C C . GLY A 1 86 ? -6.140 8.360 21.172 1.00 72.06 86 GLY A C 1
ATOM 650 O O . GLY A 1 86 ? -4.938 8.611 21.209 1.00 72.06 86 GLY A O 1
ATOM 651 N N . ASP A 1 87 ? -7.072 9.254 21.517 1.00 57.53 87 ASP A N 1
ATOM 652 C CA . ASP A 1 87 ? -6.731 10.593 21.993 1.00 57.53 87 ASP A CA 1
ATOM 653 C C . ASP A 1 87 ? -6.695 10.677 23.528 1.00 57.53 87 ASP A C 1
ATOM 655 O O . ASP A 1 87 ? -7.685 10.990 24.187 1.00 57.53 87 ASP A O 1
ATOM 659 N N . ARG A 1 88 ? -5.501 10.462 24.087 1.00 49.50 8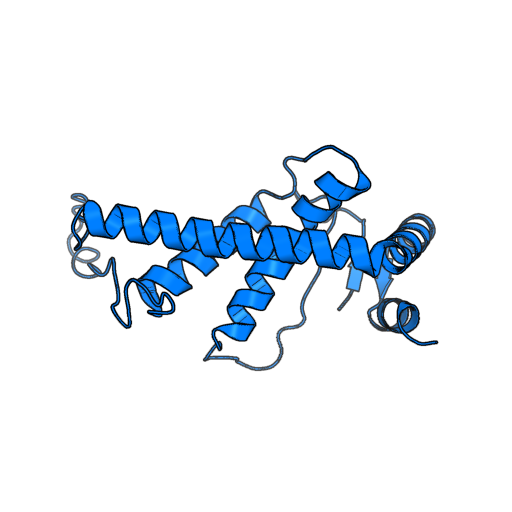8 ARG A N 1
ATOM 660 C CA . ARG A 1 88 ? -5.098 11.078 25.355 1.00 49.50 88 ARG A CA 1
ATOM 661 C C . ARG A 1 88 ? -3.825 11.888 25.134 1.00 49.50 88 ARG A C 1
ATOM 663 O O . ARG A 1 88 ? -2.748 11.535 25.608 1.00 49.50 88 ARG A O 1
ATOM 670 N N . GLU A 1 89 ? -3.947 13.022 24.449 1.00 47.75 89 GLU A N 1
ATOM 671 C CA . GLU A 1 89 ? -2.924 14.076 24.505 1.00 47.75 89 GLU A CA 1
ATOM 672 C C . GLU A 1 89 ? -2.776 14.736 25.895 1.00 47.75 89 GLU A C 1
ATOM 674 O O . GLU A 1 89 ? -1.888 15.560 26.095 1.00 47.75 89 GLU A O 1
ATOM 679 N N . GLU A 1 90 ? -3.543 14.347 26.917 1.00 46.41 90 GLU A N 1
ATOM 680 C CA . GLU A 1 90 ? -3.515 15.019 28.225 1.00 46.41 90 GLU A CA 1
ATOM 681 C C . GLU A 1 90 ? -2.444 14.507 29.217 1.00 46.41 90 GLU A C 1
ATOM 683 O O . GLU A 1 90 ? -2.570 14.692 30.425 1.00 46.41 90 GLU A O 1
ATOM 688 N N . THR A 1 91 ? -1.365 13.850 28.764 1.00 43.34 91 THR A N 1
ATOM 689 C CA . THR A 1 91 ? -0.275 13.421 29.681 1.00 43.34 91 THR A CA 1
ATOM 690 C C . THR A 1 91 ? 1.145 13.807 29.265 1.00 43.34 91 THR A C 1
ATOM 692 O O . THR A 1 91 ? 2.089 13.530 30.006 1.00 43.34 91 THR A O 1
ATOM 695 N N . LYS A 1 92 ? 1.342 14.535 28.157 1.00 46.12 92 LYS A N 1
ATOM 696 C CA . LYS A 1 92 ? 2.688 15.026 27.788 1.00 46.12 92 LYS A CA 1
ATOM 697 C C . LYS A 1 92 ? 3.221 16.156 28.687 1.00 46.12 92 LYS A C 1
ATOM 699 O O . LYS A 1 92 ? 4.421 16.407 28.666 1.00 46.12 92 LYS A O 1
ATOM 704 N N . ASN A 1 93 ? 2.390 16.767 29.539 1.00 46.44 93 ASN A N 1
ATOM 705 C CA . ASN A 1 93 ? 2.799 17.889 30.398 1.00 46.44 93 ASN A CA 1
ATOM 706 C C . ASN A 1 93 ? 3.246 17.523 31.828 1.00 46.44 93 ASN A C 1
ATOM 708 O O . ASN A 1 93 ? 3.624 18.428 32.568 1.00 46.44 93 ASN A O 1
ATOM 712 N N . LEU A 1 94 ? 3.224 16.250 32.251 1.00 52.91 94 LEU A N 1
ATOM 713 C CA . LEU A 1 94 ? 3.464 15.899 33.667 1.00 52.91 94 LEU A CA 1
ATOM 714 C C . LEU A 1 94 ? 4.605 14.911 33.948 1.00 52.91 94 LEU A C 1
ATOM 716 O O . LEU A 1 94 ? 4.721 14.435 35.071 1.00 52.91 94 LEU A O 1
ATOM 720 N N . GLY A 1 95 ? 5.500 14.638 32.994 1.00 55.19 95 GLY A N 1
ATOM 721 C CA . GLY A 1 95 ? 6.774 13.958 33.295 1.00 55.19 95 GLY A CA 1
ATOM 722 C C . GLY A 1 95 ? 6.664 12.526 33.846 1.00 55.19 95 GLY A C 1
ATOM 723 O O . GLY A 1 95 ? 7.671 11.954 34.252 1.00 55.19 95 GLY A O 1
ATOM 724 N N . TYR A 1 96 ? 5.474 11.922 33.820 1.00 47.50 96 TYR A N 1
ATOM 725 C CA . TYR A 1 96 ? 5.240 10.526 34.170 1.00 47.50 96 TYR A CA 1
ATOM 726 C C . TYR A 1 96 ? 4.579 9.828 32.986 1.00 47.50 96 TYR A C 1
ATOM 728 O O . TYR A 1 96 ? 3.391 9.996 32.724 1.00 47.50 96 TYR A O 1
ATOM 736 N N . SER A 1 97 ? 5.362 9.031 32.259 1.00 45.41 97 SER A N 1
ATOM 737 C CA . SER A 1 97 ? 4.831 8.096 31.270 1.00 45.41 97 SER A CA 1
ATOM 738 C C . SER A 1 97 ? 4.278 6.877 32.014 1.00 45.41 97 SER A C 1
ATOM 740 O O . SER A 1 97 ? 4.981 5.894 32.230 1.00 45.41 97 SER A O 1
ATOM 742 N N . TYR A 1 98 ? 3.031 6.967 32.475 1.00 41.78 98 TYR A N 1
ATOM 743 C CA . TYR A 1 98 ? 2.237 5.789 32.817 1.00 41.78 98 TYR A CA 1
ATOM 744 C C . TYR A 1 98 ? 1.310 5.507 31.637 1.00 41.78 98 TYR A C 1
ATOM 746 O O . TYR A 1 98 ? 0.573 6.391 31.209 1.00 41.78 98 TYR A O 1
ATOM 754 N N . GLY A 1 99 ? 1.432 4.298 31.080 1.00 48.59 99 GLY A N 1
ATOM 755 C CA . GLY A 1 99 ? 0.842 3.872 29.813 1.00 48.59 99 GLY A CA 1
ATOM 756 C C . GLY A 1 99 ? -0.570 4.403 29.573 1.00 48.59 99 GLY A C 1
ATOM 757 O O . GLY A 1 99 ? -1.496 4.094 30.322 1.00 48.59 99 GLY A O 1
ATOM 758 N N . GLY A 1 100 ? -0.716 5.185 28.502 1.00 46.47 100 GLY A N 1
ATOM 759 C CA . GLY A 1 100 ? -2.012 5.605 27.987 1.00 46.47 100 GLY A CA 1
ATOM 760 C C . GLY A 1 100 ? -2.826 4.369 27.624 1.00 46.47 100 GLY A C 1
ATOM 761 O O . GLY A 1 100 ? -2.517 3.674 26.658 1.00 46.47 100 GLY A O 1
ATOM 762 N N . GLY A 1 101 ? -3.829 4.055 28.442 1.00 53.59 101 GLY A N 1
ATOM 763 C CA . GLY A 1 101 ? -4.806 3.023 28.122 1.00 53.59 101 GLY A CA 1
ATOM 764 C C . GLY A 1 101 ? -5.553 3.384 26.839 1.00 53.59 101 GLY A C 1
ATOM 765 O O . GLY A 1 101 ? -5.796 4.557 26.570 1.00 53.59 101 GLY A O 1
ATOM 766 N N . LYS A 1 102 ? -5.916 2.370 26.048 1.00 61.69 102 LYS A N 1
ATOM 767 C CA . LYS A 1 102 ? -6.820 2.532 24.905 1.00 61.69 102 LYS A CA 1
ATOM 768 C C . LYS A 1 102 ? -8.150 3.107 25.419 1.00 61.69 102 LYS A C 1
ATOM 770 O O . LYS A 1 102 ? -8.772 2.490 26.280 1.00 61.69 102 LYS A O 1
ATOM 775 N N . ASP A 1 103 ? -8.633 4.218 24.860 1.00 71.12 103 ASP A N 1
ATOM 776 C CA . ASP A 1 103 ? -9.961 4.787 25.182 1.00 71.12 103 ASP A CA 1
ATOM 777 C C . ASP A 1 103 ? -11.126 3.998 24.549 1.00 71.12 103 ASP A C 1
ATOM 779 O O . ASP A 1 103 ? -12.213 4.514 24.292 1.00 71.12 103 ASP A O 1
ATOM 783 N N . TYR A 1 104 ? -10.897 2.726 24.238 1.00 82.31 104 TYR A N 1
ATOM 784 C CA . TYR A 1 104 ? -11.838 1.864 23.551 1.00 82.31 104 TYR A CA 1
ATOM 785 C C . TYR A 1 104 ? -11.689 0.421 24.024 1.00 82.31 104 TYR A C 1
ATOM 787 O O . TYR A 1 104 ? -10.629 -0.012 24.472 1.00 82.31 104 TYR A O 1
ATOM 795 N N . SER A 1 105 ? -12.788 -0.329 23.938 1.00 88.94 105 SER A N 1
ATOM 796 C CA . SER A 1 105 ? -12.827 -1.724 24.379 1.00 88.94 105 SER A CA 1
ATOM 797 C C . SER A 1 105 ? -11.896 -2.613 23.547 1.00 88.94 105 SER A C 1
ATOM 799 O O . SER A 1 105 ? -11.638 -2.319 22.381 1.00 88.94 105 SER A O 1
ATOM 801 N N . GLU A 1 106 ? -11.471 -3.756 24.090 1.00 89.56 106 GLU A N 1
ATOM 802 C CA . GLU A 1 106 ? -10.720 -4.761 23.316 1.00 89.56 106 GLU A CA 1
ATOM 803 C C . GLU A 1 106 ? -11.488 -5.234 22.073 1.00 89.56 106 GLU A C 1
ATOM 805 O O . GLU A 1 106 ? -10.905 -5.431 21.012 1.00 89.56 106 GLU A O 1
ATOM 810 N N . LYS A 1 107 ? -12.823 -5.306 22.151 1.00 92.19 107 LYS A N 1
ATOM 811 C CA . LYS A 1 107 ? -13.665 -5.588 20.981 1.00 92.19 107 LYS A CA 1
ATOM 812 C C . LYS A 1 107 ? -13.511 -4.517 19.897 1.00 92.19 107 LYS A C 1
ATOM 814 O O . LYS A 1 107 ? -13.452 -4.838 18.717 1.00 92.19 107 LYS A O 1
ATOM 819 N N . THR A 1 108 ? -13.454 -3.246 20.282 1.00 92.31 108 THR A N 1
ATOM 820 C CA . THR A 1 108 ? -13.211 -2.141 19.345 1.00 92.31 108 THR A CA 1
ATOM 821 C C . THR A 1 108 ? -11.794 -2.201 18.784 1.00 92.31 108 THR A C 1
ATOM 823 O O . THR A 1 108 ? -11.624 -2.001 17.588 1.00 92.31 108 THR A O 1
ATOM 826 N N . ALA A 1 109 ? -10.800 -2.528 19.616 1.00 91.88 109 ALA A N 1
ATOM 827 C CA . ALA A 1 109 ? -9.416 -2.713 19.182 1.00 91.88 109 ALA A CA 1
ATOM 828 C C . ALA A 1 109 ? -9.312 -3.780 18.084 1.00 91.88 109 ALA A C 1
ATOM 830 O O . ALA A 1 109 ? -8.732 -3.527 17.034 1.00 91.88 109 ALA A O 1
ATOM 831 N N . GLN A 1 110 ? -9.973 -4.922 18.284 1.00 95.06 110 GLN A N 1
ATOM 832 C CA . GLN A 1 110 ? -10.036 -5.983 17.285 1.00 95.06 110 GLN A CA 1
ATOM 833 C C . GLN A 1 110 ? -10.656 -5.495 15.964 1.00 95.06 110 GLN A C 1
ATOM 835 O O . GLN A 1 110 ? -10.129 -5.786 14.895 1.00 95.06 110 GLN A O 1
ATOM 840 N N . ILE A 1 111 ? -11.746 -4.720 16.021 1.00 95.69 111 ILE A N 1
ATOM 841 C CA . ILE A 1 111 ? -12.379 -4.165 14.812 1.00 95.69 111 ILE A CA 1
ATOM 842 C C . ILE A 1 111 ? -11.436 -3.183 14.098 1.00 95.69 111 ILE A C 1
ATOM 844 O O . ILE A 1 111 ? -11.390 -3.175 12.870 1.00 95.69 111 ILE A O 1
ATOM 848 N N . ILE A 1 112 ? -10.679 -2.369 14.843 1.00 94.81 112 ILE A N 1
ATOM 849 C CA . ILE A 1 112 ? -9.671 -1.461 14.275 1.00 94.81 112 ILE A CA 1
ATOM 850 C C . ILE A 1 112 ? -8.609 -2.263 13.515 1.00 94.81 112 ILE A C 1
ATOM 852 O O . ILE A 1 112 ? -8.347 -1.966 12.349 1.00 94.81 112 ILE A O 1
ATOM 856 N N . ASP A 1 113 ? -8.048 -3.303 14.136 1.00 95.62 113 ASP A N 1
ATOM 857 C CA . ASP A 1 113 ? -7.027 -4.154 13.514 1.00 95.62 113 ASP A CA 1
ATOM 858 C C . ASP A 1 113 ? -7.561 -4.860 12.257 1.00 95.62 113 ASP A C 1
ATOM 860 O O . ASP A 1 113 ? -6.893 -4.894 11.220 1.00 95.62 113 ASP A O 1
ATOM 864 N N . GLU A 1 114 ? -8.795 -5.372 12.311 1.00 97.50 114 GLU A N 1
ATOM 865 C CA . GLU A 1 114 ? -9.472 -5.986 11.164 1.00 97.50 114 GLU A CA 1
ATOM 866 C C . GLU A 1 114 ? -9.665 -4.996 10.007 1.00 97.50 114 GLU A C 1
ATOM 868 O O . GLU A 1 114 ? -9.461 -5.353 8.846 1.00 97.50 114 GLU A O 1
ATOM 873 N N . GLU A 1 115 ? -10.042 -3.750 10.297 1.00 97.56 115 GLU A N 1
ATOM 874 C CA . GLU A 1 115 ? -10.257 -2.723 9.275 1.00 97.56 115 GLU A CA 1
ATOM 875 C C . GLU A 1 115 ? -8.947 -2.227 8.658 1.00 97.56 115 GLU A C 1
ATOM 877 O O . GLU A 1 115 ? -8.886 -2.054 7.439 1.00 97.56 115 GLU A O 1
ATOM 882 N N . ILE A 1 116 ? -7.885 -2.070 9.455 1.00 97.12 116 ILE A N 1
ATOM 883 C CA . ILE A 1 116 ? -6.539 -1.763 8.948 1.00 97.12 116 ILE A CA 1
ATOM 884 C C . ILE A 1 116 ? -6.074 -2.881 8.016 1.00 97.12 116 ILE A C 1
ATOM 886 O O . ILE A 1 116 ? -5.659 -2.613 6.886 1.00 97.12 116 ILE A O 1
ATOM 890 N N . LYS A 1 117 ? -6.192 -4.141 8.457 1.00 97.44 117 LYS A N 1
ATOM 891 C CA . LYS A 1 117 ? -5.822 -5.297 7.638 1.00 97.44 117 LYS A CA 1
ATOM 892 C C . LYS A 1 117 ? -6.624 -5.330 6.338 1.00 97.44 117 LYS A C 1
ATOM 894 O O . LYS A 1 117 ? -6.039 -5.511 5.275 1.00 97.44 117 LYS A O 1
ATOM 899 N N . ARG A 1 118 ? -7.941 -5.105 6.404 1.00 97.81 118 ARG A N 1
ATOM 900 C CA . ARG A 1 118 ? -8.822 -5.079 5.229 1.00 97.81 118 ARG A CA 1
ATOM 901 C C . ARG A 1 118 ? -8.373 -4.035 4.204 1.00 97.81 118 ARG A C 1
ATOM 903 O O . ARG A 1 118 ? -8.264 -4.363 3.027 1.00 97.81 118 ARG A O 1
ATOM 910 N N . LEU A 1 119 ? -8.099 -2.800 4.634 1.00 97.81 119 LEU A N 1
ATOM 911 C CA . LEU A 1 119 ? -7.647 -1.728 3.738 1.00 97.81 119 LEU A CA 1
ATOM 912 C C . LEU A 1 119 ? -6.331 -2.089 3.036 1.00 97.81 119 LEU A C 1
ATOM 914 O O . LEU A 1 119 ? -6.209 -1.905 1.822 1.00 97.81 119 LEU A O 1
ATOM 918 N N . THR A 1 120 ? -5.370 -2.630 3.785 1.00 97.44 120 THR A N 1
ATOM 919 C CA . THR A 1 120 ? -4.067 -3.039 3.249 1.00 97.44 120 THR A CA 1
ATOM 920 C C . THR A 1 120 ? -4.189 -4.234 2.302 1.00 97.44 120 THR A C 1
ATOM 922 O O . THR A 1 120 ? -3.616 -4.204 1.213 1.00 97.44 120 THR A O 1
ATOM 925 N N . ASP A 1 121 ? -4.978 -5.254 2.653 1.00 97.94 121 ASP A N 1
ATOM 926 C CA . ASP A 1 121 ? -5.222 -6.430 1.808 1.00 97.94 121 ASP A CA 1
ATOM 927 C C . ASP A 1 121 ? -5.908 -6.043 0.485 1.00 97.94 121 ASP A C 1
ATOM 929 O O . ASP A 1 121 ? -5.514 -6.508 -0.587 1.00 97.94 121 ASP A O 1
ATOM 933 N N . GLU A 1 122 ? -6.921 -5.172 0.535 1.00 98.00 122 GLU A N 1
ATOM 934 C CA . GLU A 1 122 ? -7.619 -4.674 -0.656 1.00 98.00 122 GLU A CA 1
ATOM 935 C C . GLU A 1 122 ? -6.682 -3.868 -1.562 1.00 98.00 122 GLU A C 1
ATOM 937 O O . GLU A 1 122 ? -6.703 -4.033 -2.786 1.00 98.00 122 GLU A O 1
ATOM 942 N N . ALA A 1 123 ? -5.840 -3.013 -0.974 1.00 97.75 123 ALA A N 1
ATOM 943 C CA . ALA A 1 123 ? -4.823 -2.274 -1.709 1.00 97.75 123 ALA A CA 1
ATOM 944 C C . ALA A 1 123 ? -3.816 -3.224 -2.376 1.00 97.75 123 ALA A C 1
ATOM 946 O O . ALA A 1 123 ? -3.521 -3.059 -3.562 1.00 97.75 123 ALA A O 1
ATOM 947 N N . TYR A 1 124 ? -3.355 -4.247 -1.650 1.00 97.69 124 TYR A N 1
ATOM 948 C CA . TYR A 1 124 ? -2.412 -5.250 -2.145 1.00 97.69 124 TYR A CA 1
ATOM 949 C C . TYR A 1 124 ? -2.985 -6.047 -3.318 1.00 97.69 124 TYR A C 1
ATOM 951 O O . TYR A 1 124 ? -2.371 -6.146 -4.383 1.00 97.69 124 TYR A O 1
ATOM 959 N N . ALA A 1 125 ? -4.205 -6.563 -3.159 1.00 98.06 125 ALA A N 1
ATOM 960 C CA . ALA A 1 125 ? -4.904 -7.307 -4.199 1.00 98.06 125 ALA A CA 1
ATOM 961 C C . ALA A 1 125 ? -5.144 -6.447 -5.449 1.00 98.06 125 ALA A C 1
ATOM 963 O O . ALA A 1 125 ? -4.952 -6.915 -6.576 1.00 98.06 125 ALA A O 1
ATOM 964 N N . TYR A 1 126 ? -5.521 -5.178 -5.260 1.00 98.00 126 TYR A N 1
ATOM 965 C CA . TYR A 1 126 ? -5.688 -4.234 -6.360 1.00 98.00 126 TYR A CA 1
ATOM 966 C C . TYR A 1 126 ? -4.369 -3.986 -7.100 1.00 98.00 126 TYR A C 1
ATOM 968 O O . TYR A 1 126 ? -4.347 -4.057 -8.328 1.00 98.00 126 TYR A O 1
ATOM 976 N N . ALA A 1 127 ? -3.274 -3.730 -6.377 1.00 97.06 127 ALA A N 1
ATOM 977 C CA . ALA A 1 127 ? -1.961 -3.490 -6.970 1.00 97.06 127 ALA A CA 1
ATOM 978 C C . ALA A 1 127 ? -1.487 -4.700 -7.786 1.00 97.06 127 ALA A C 1
ATOM 980 O O . ALA A 1 127 ? -1.129 -4.545 -8.952 1.00 97.06 127 ALA A O 1
ATOM 981 N N . LYS A 1 128 ? -1.591 -5.919 -7.235 1.00 97.31 128 LYS A N 1
ATOM 982 C CA . LYS A 1 128 ? -1.258 -7.160 -7.958 1.00 97.31 128 LYS A CA 1
ATOM 983 C C . LYS A 1 128 ? -2.073 -7.318 -9.234 1.00 97.31 128 LYS A C 1
ATOM 985 O O . LYS A 1 128 ? -1.522 -7.667 -10.277 1.00 97.31 128 LYS A O 1
ATOM 990 N N . LYS A 1 129 ? -3.381 -7.053 -9.169 1.00 97.69 129 LYS A N 1
ATOM 991 C CA . LYS A 1 129 ? -4.250 -7.111 -10.347 1.00 97.69 129 LYS A CA 1
ATOM 992 C C . LYS A 1 129 ? -3.828 -6.084 -11.398 1.00 97.69 129 LYS A C 1
ATOM 994 O O . LYS A 1 129 ? -3.648 -6.452 -12.551 1.00 97.69 129 LYS A O 1
ATOM 999 N N . LEU A 1 130 ? -3.620 -4.828 -11.000 1.00 96.56 130 LEU A N 1
ATOM 1000 C CA . LEU A 1 130 ? -3.222 -3.757 -11.913 1.00 96.56 130 LEU A CA 1
ATOM 1001 C C . LEU A 1 130 ? -1.880 -4.056 -12.592 1.00 96.56 130 LEU A C 1
ATOM 1003 O O . LEU A 1 130 ? -1.774 -3.924 -13.807 1.00 96.56 130 LEU A O 1
ATOM 1007 N N . LEU A 1 131 ? -0.878 -4.489 -11.824 1.00 96.06 131 LEU A N 1
ATOM 1008 C CA . LEU A 1 131 ? 0.441 -4.853 -12.342 1.00 96.06 131 LEU A CA 1
ATOM 1009 C C . LEU A 1 131 ? 0.359 -6.025 -13.322 1.00 96.06 131 LEU A C 1
ATOM 1011 O O . LEU A 1 131 ? 0.998 -5.996 -14.370 1.00 96.06 131 LEU A O 1
ATOM 1015 N N . LYS A 1 132 ? -0.476 -7.027 -13.027 1.00 96.06 132 LYS A N 1
ATOM 1016 C CA . LYS A 1 132 ? -0.729 -8.150 -13.934 1.00 96.06 132 LYS A CA 1
ATOM 1017 C C . LYS A 1 132 ? -1.407 -7.698 -15.229 1.00 96.06 132 LYS A C 1
ATOM 1019 O O . LYS A 1 132 ? -0.957 -8.069 -16.309 1.00 96.06 132 LYS A O 1
ATOM 1024 N N . ASP A 1 133 ? -2.451 -6.878 -15.125 1.00 96.69 133 ASP A N 1
ATOM 1025 C CA . ASP A 1 133 ? -3.207 -6.355 -16.270 1.00 96.69 133 ASP A CA 1
ATOM 1026 C C . ASP A 1 133 ? -2.354 -5.411 -17.142 1.00 96.69 133 ASP A C 1
ATOM 1028 O O . ASP A 1 133 ? -2.618 -5.243 -18.332 1.00 96.69 133 ASP A O 1
ATOM 1032 N N . LYS A 1 134 ? -1.320 -4.790 -16.559 1.00 95.00 134 LYS A N 1
ATOM 1033 C CA . LYS A 1 134 ? -0.392 -3.859 -17.219 1.00 95.00 134 LYS A CA 1
ATOM 1034 C C . LYS A 1 134 ? 1.017 -4.425 -17.400 1.00 95.00 134 LYS A C 1
ATOM 1036 O O . LYS A 1 134 ? 1.948 -3.655 -17.625 1.00 95.00 134 LYS A O 1
ATOM 1041 N N . LYS A 1 135 ? 1.164 -5.753 -17.367 1.00 94.75 135 LYS A N 1
ATOM 1042 C CA . LYS A 1 135 ? 2.452 -6.457 -17.455 1.00 94.75 135 LYS A CA 1
ATOM 1043 C C . LYS A 1 135 ? 3.346 -5.962 -18.600 1.00 94.75 135 LYS A C 1
ATOM 1045 O O . LYS A 1 135 ? 4.524 -5.720 -18.373 1.00 94.75 135 LYS A O 1
ATOM 1050 N N . GLU A 1 136 ? 2.785 -5.743 -19.788 1.00 93.62 136 GLU A N 1
ATOM 1051 C CA . GLU A 1 136 ? 3.543 -5.268 -20.957 1.00 93.62 136 GLU A CA 1
ATOM 1052 C C . GLU A 1 136 ? 4.249 -3.922 -20.702 1.00 93.62 136 GLU A C 1
ATOM 1054 O O . GLU A 1 136 ? 5.396 -3.730 -21.096 1.00 93.62 136 GLU A O 1
ATOM 1059 N N . TYR A 1 137 ? 3.588 -2.989 -20.011 1.00 92.75 137 TYR A N 1
ATOM 1060 C CA . TYR A 1 137 ? 4.178 -1.690 -19.673 1.00 92.75 137 TYR A CA 1
ATOM 1061 C C . TYR A 1 137 ? 5.265 -1.822 -18.605 1.00 92.75 137 TYR A C 1
ATOM 1063 O O . TYR A 1 137 ? 6.268 -1.117 -18.670 1.00 92.75 137 TYR A O 1
ATOM 1071 N N . VAL A 1 138 ? 5.088 -2.743 -17.651 1.00 92.12 138 VAL A N 1
ATOM 1072 C CA . VAL A 1 138 ? 6.104 -3.040 -16.632 1.00 92.12 138 VAL A CA 1
ATOM 1073 C C . VAL A 1 138 ? 7.368 -3.588 -17.293 1.00 92.12 138 VAL A C 1
ATOM 1075 O O . VAL A 1 138 ? 8.454 -3.084 -17.033 1.00 92.12 138 VAL A O 1
ATOM 1078 N N . GLU A 1 139 ? 7.236 -4.562 -18.195 1.00 91.81 139 GLU A N 1
ATOM 1079 C CA . GLU A 1 139 ? 8.373 -5.150 -18.917 1.00 91.81 139 GLU A CA 1
ATOM 1080 C C . GLU A 1 139 ? 9.104 -4.112 -19.782 1.00 91.81 139 GLU A C 1
ATOM 1082 O O . GLU A 1 139 ? 10.333 -4.052 -19.759 1.00 91.81 139 GLU A O 1
ATOM 1087 N N . LYS A 1 140 ? 8.361 -3.241 -20.482 1.00 92.00 140 LYS A N 1
ATOM 1088 C CA . LYS A 1 140 ? 8.934 -2.118 -21.243 1.00 92.00 140 LYS A CA 1
ATOM 1089 C C . LYS A 1 140 ? 9.725 -1.163 -20.353 1.00 92.00 140 LYS A C 1
ATOM 1091 O O . LYS A 1 140 ? 10.848 -0.803 -20.692 1.00 92.00 140 LYS A O 1
ATOM 1096 N N . LEU A 1 141 ? 9.157 -0.767 -19.215 1.00 91.62 141 LEU A N 1
ATOM 1097 C CA . LEU A 1 141 ? 9.825 0.130 -18.276 1.00 91.62 141 LEU A CA 1
ATOM 1098 C C . LEU A 1 141 ? 11.111 -0.490 -17.720 1.00 91.62 141 LEU A C 1
ATOM 1100 O O . LEU A 1 141 ? 12.138 0.181 -17.667 1.00 91.62 141 LEU A O 1
ATOM 1104 N N . VAL A 1 142 ? 11.063 -1.769 -17.334 1.00 90.44 142 VAL A N 1
ATOM 1105 C CA . VAL A 1 142 ? 12.232 -2.502 -16.829 1.00 90.44 142 VAL A CA 1
ATOM 1106 C C . VAL A 1 142 ? 13.332 -2.563 -17.886 1.00 90.44 142 VAL A C 1
ATOM 1108 O O . VAL A 1 142 ? 14.482 -2.289 -17.557 1.00 90.44 142 VAL A O 1
ATOM 1111 N N . ALA A 1 143 ? 12.998 -2.853 -19.148 1.00 91.62 143 ALA A N 1
ATOM 1112 C CA . ALA A 1 143 ? 13.979 -2.872 -20.233 1.00 91.62 143 ALA A CA 1
ATOM 1113 C C . ALA A 1 143 ? 14.708 -1.523 -20.376 1.00 91.62 143 ALA A C 1
ATOM 1115 O O . ALA A 1 143 ? 15.933 -1.494 -20.434 1.00 91.62 143 ALA A O 1
ATOM 1116 N N . ILE A 1 144 ? 13.975 -0.404 -20.334 1.00 91.50 144 ILE A N 1
ATOM 1117 C CA . ILE A 1 144 ? 14.580 0.935 -20.421 1.00 91.50 144 ILE A CA 1
ATOM 1118 C C . ILE A 1 144 ? 15.435 1.241 -19.186 1.00 91.50 144 ILE A C 1
ATOM 1120 O O . ILE A 1 144 ? 16.533 1.782 -19.315 1.00 91.50 144 ILE A O 1
ATOM 1124 N N . LEU A 1 145 ? 14.962 0.893 -17.986 1.00 90.44 145 LEU A N 1
ATOM 1125 C CA . LEU A 1 145 ? 15.720 1.110 -16.750 1.00 90.44 145 LEU A CA 1
ATOM 1126 C C . LEU A 1 145 ? 17.024 0.307 -16.725 1.00 90.44 145 LEU A C 1
ATOM 1128 O O . LEU A 1 145 ? 18.011 0.807 -16.201 1.00 90.44 145 LEU A O 1
ATOM 1132 N N . LEU A 1 146 ? 17.058 -0.890 -17.315 1.00 90.38 146 LEU A N 1
ATOM 1133 C CA . LEU A 1 146 ? 18.289 -1.675 -17.451 1.00 90.38 146 LEU A CA 1
ATOM 1134 C C . LEU A 1 146 ? 19.292 -1.051 -18.435 1.00 90.38 146 LEU A C 1
ATOM 1136 O O . LEU A 1 146 ? 20.490 -1.270 -18.286 1.00 90.38 146 LEU A O 1
ATOM 1140 N N . GLU A 1 147 ? 18.827 -0.276 -19.419 1.00 91.06 147 GLU A N 1
ATOM 1141 C CA . GLU A 1 147 ? 19.694 0.406 -20.390 1.00 91.06 147 GLU A CA 1
ATOM 1142 C C . GLU A 1 147 ? 20.202 1.769 -19.899 1.00 91.06 147 GLU A C 1
ATOM 1144 O O . GLU A 1 147 ? 21.352 2.125 -20.154 1.00 91.06 147 GLU A O 1
ATOM 1149 N N . LYS A 1 148 ? 19.344 2.556 -19.235 1.00 90.44 148 LYS A N 1
ATOM 1150 C CA . LYS A 1 148 ? 19.612 3.967 -18.898 1.00 90.44 148 LYS A CA 1
ATOM 1151 C C . LYS A 1 148 ? 19.719 4.268 -17.404 1.00 90.44 148 LYS A C 1
ATOM 1153 O O . LYS A 1 148 ? 20.065 5.391 -17.053 1.00 90.44 148 LYS A O 1
ATOM 1158 N N . GLU A 1 149 ? 19.359 3.327 -16.531 1.00 89.50 149 GLU A N 1
ATOM 1159 C CA . GLU A 1 149 ? 19.304 3.449 -15.057 1.00 89.50 149 GLU A CA 1
ATOM 1160 C C . GLU A 1 149 ? 18.325 4.508 -14.495 1.00 89.50 149 GLU A C 1
ATOM 1162 O O . GLU A 1 149 ? 17.959 4.477 -13.311 1.00 89.50 149 GLU A O 1
ATOM 1167 N N . VAL A 1 150 ? 17.876 5.445 -15.333 1.00 88.88 150 VAL A N 1
ATOM 1168 C CA . VAL A 1 150 ? 16.969 6.550 -15.024 1.00 88.88 150 VAL A CA 1
ATOM 1169 C C . VAL A 1 150 ? 15.983 6.725 -16.179 1.00 88.88 150 VAL A C 1
ATOM 1171 O O . VAL A 1 150 ? 16.374 6.744 -17.343 1.00 88.88 150 VAL A O 1
ATOM 1174 N N . VAL A 1 151 ? 14.707 6.891 -15.840 1.00 89.25 151 VAL A N 1
ATOM 1175 C CA . VAL A 1 151 ? 13.621 7.241 -16.760 1.00 89.25 151 VAL A CA 1
ATOM 1176 C C . VAL A 1 151 ? 12.954 8.514 -16.247 1.00 89.25 151 VAL A C 1
ATOM 1178 O O . VAL A 1 151 ? 12.482 8.579 -15.106 1.00 89.25 151 VAL A O 1
ATOM 1181 N N . THR A 1 152 ? 12.943 9.550 -17.081 1.00 90.75 152 THR A N 1
ATOM 1182 C CA . THR A 1 152 ? 12.274 10.823 -16.779 1.00 90.75 152 THR A CA 1
ATOM 1183 C C . THR A 1 152 ? 10.750 10.688 -16.847 1.00 90.75 152 THR A C 1
ATOM 1185 O O . THR A 1 152 ? 10.227 9.747 -17.437 1.00 90.75 152 THR A O 1
ATOM 1188 N N . GLY A 1 153 ? 10.011 11.633 -16.256 1.00 87.06 153 GLY A N 1
ATOM 1189 C CA . GLY A 1 153 ? 8.544 11.634 -16.321 1.00 87.06 153 GLY A CA 1
ATOM 1190 C C . GLY A 1 153 ? 8.003 11.646 -17.755 1.00 87.06 153 GLY A C 1
ATOM 1191 O O . GLY A 1 153 ? 7.090 10.891 -18.061 1.00 87.06 153 GLY A O 1
ATOM 1192 N N . GLU A 1 154 ? 8.617 12.423 -18.651 1.00 87.62 154 GLU A N 1
ATOM 1193 C CA . GLU A 1 154 ? 8.234 12.477 -20.070 1.00 87.62 154 GLU A CA 1
ATOM 1194 C C . GLU A 1 154 ? 8.475 11.134 -20.779 1.00 87.62 154 GLU A C 1
ATOM 1196 O O . GLU A 1 154 ? 7.607 10.642 -21.499 1.00 87.62 154 GLU A O 1
ATOM 1201 N N . GLU A 1 155 ? 9.628 10.496 -20.537 1.00 86.12 155 GLU A N 1
ATOM 1202 C CA . GLU A 1 155 ? 9.928 9.161 -21.074 1.00 86.12 155 GLU A CA 1
ATOM 1203 C C . GLU A 1 155 ? 8.987 8.090 -20.507 1.00 86.12 155 GLU A C 1
ATOM 1205 O O . GLU A 1 155 ? 8.589 7.172 -21.224 1.00 86.12 155 GLU A O 1
ATOM 1210 N N . PHE A 1 156 ? 8.608 8.209 -19.233 1.00 88.12 156 PHE A N 1
ATOM 1211 C CA . PHE A 1 156 ? 7.647 7.315 -18.598 1.00 88.12 156 PHE A CA 1
ATOM 1212 C C . PHE A 1 156 ? 6.250 7.473 -19.206 1.00 88.12 156 PHE A C 1
ATOM 1214 O O . PHE A 1 156 ? 5.610 6.477 -19.533 1.00 88.12 156 PHE A O 1
ATOM 1221 N N . GLU A 1 157 ? 5.776 8.705 -19.403 1.00 87.81 157 GLU A N 1
ATOM 1222 C CA . GLU A 1 157 ? 4.480 8.976 -20.032 1.00 87.81 157 GLU A CA 1
ATOM 1223 C C . GLU A 1 157 ? 4.426 8.458 -21.473 1.00 87.81 157 GLU A C 1
ATOM 1225 O O . GLU A 1 157 ? 3.423 7.860 -21.876 1.00 87.81 157 GLU A O 1
ATOM 1230 N N . ALA A 1 158 ? 5.525 8.591 -22.222 1.00 87.94 158 ALA A N 1
ATOM 1231 C CA . ALA A 1 158 ? 5.641 8.085 -23.588 1.00 87.94 158 ALA A CA 1
ATOM 1232 C C . ALA A 1 158 ? 5.425 6.563 -23.699 1.00 87.94 158 ALA A C 1
ATOM 1234 O O . ALA A 1 158 ? 5.027 6.087 -24.759 1.00 87.94 158 ALA A O 1
ATOM 1235 N N . LEU A 1 159 ? 5.604 5.792 -22.616 1.00 84.00 159 LEU A N 1
ATOM 1236 C CA . LEU A 1 159 ? 5.293 4.358 -22.609 1.00 84.00 159 LEU A CA 1
ATOM 1237 C C . LEU A 1 159 ? 3.804 4.060 -22.791 1.00 84.00 159 LEU A C 1
ATOM 1239 O O . LEU A 1 159 ? 3.460 2.973 -23.255 1.00 84.00 159 LEU A O 1
ATOM 1243 N N . PHE A 1 160 ? 2.926 4.987 -22.400 1.00 83.88 160 PHE A N 1
ATOM 1244 C CA . PHE A 1 160 ? 1.473 4.804 -22.401 1.00 83.88 160 PHE A CA 1
ATOM 1245 C C . PHE A 1 160 ? 0.783 5.423 -23.620 1.00 83.88 160 PHE A C 1
ATOM 1247 O O . PHE A 1 160 ? -0.377 5.100 -23.890 1.00 83.88 160 PHE A O 1
ATOM 1254 N N . VAL A 1 161 ? 1.482 6.291 -24.353 1.00 74.75 161 VAL A N 1
ATOM 1255 C CA . VAL A 1 161 ? 0.982 6.930 -25.573 1.00 74.75 161 VAL A CA 1
ATOM 1256 C C . VAL A 1 161 ? 1.180 5.973 -26.756 1.00 74.75 161 VAL A C 1
ATOM 1258 O O . VAL A 1 161 ? 2.240 5.371 -26.904 1.00 74.75 161 VAL A O 1
ATOM 1261 N N . LYS A 1 162 ? 0.128 5.782 -27.561 1.00 55.41 162 LYS A N 1
ATOM 1262 C CA . LYS A 1 162 ? 0.169 4.990 -28.802 1.00 55.41 162 LYS A CA 1
ATOM 1263 C C . LYS A 1 162 ? 0.713 5.802 -29.967 1.00 55.41 162 LYS A C 1
ATOM 1265 O O . LYS A 1 162 ? 0.309 6.980 -30.073 1.00 55.41 162 LYS A O 1
#

Organism: NCBI:txid1619090

Radius of gyration: 19.35 Å; chains: 1; bounding box: 39×38×63 Å